Protein AF-A0A2E7RE00-F1 (afdb_monomer_lite)

pLDDT: mean 92.29, std 8.69, range [49.5, 96.81]

Structure (mmCIF, N/CA/C/O backbone):
data_AF-A0A2E7RE00-F1
#
_entry.id   AF-A0A2E7RE00-F1
#
loop_
_atom_site.group_PDB
_atom_site.id
_atom_site.type_symbol
_atom_site.label_atom_id
_atom_site.label_alt_id
_atom_site.label_comp_id
_atom_site.label_asym_id
_atom_site.label_entity_id
_atom_site.label_seq_id
_atom_site.pdbx_PDB_ins_code
_atom_site.Cartn_x
_atom_site.Cartn_y
_atom_site.Cartn_z
_atom_site.occupancy
_atom_site.B_iso_or_equiv
_atom_site.auth_seq_id
_atom_site.auth_comp_id
_atom_site.auth_asym_id
_atom_site.auth_atom_id
_atom_site.pdbx_PDB_model_num
ATOM 1 N N . MET A 1 1 ? 27.856 -28.278 -19.677 1.00 49.50 1 MET A N 1
ATOM 2 C CA . MET A 1 1 ? 26.914 -27.646 -18.726 1.00 49.50 1 MET A CA 1
ATOM 3 C C . MET A 1 1 ? 25.500 -27.928 -19.212 1.00 49.50 1 MET A C 1
ATOM 5 O O . MET A 1 1 ? 25.173 -27.537 -20.322 1.00 49.50 1 MET A O 1
ATOM 9 N N . SER A 1 2 ? 24.709 -28.702 -18.464 1.00 54.88 2 SER A N 1
ATOM 10 C CA . SER A 1 2 ? 23.337 -29.060 -18.858 1.00 54.88 2 SER A CA 1
ATOM 11 C C . SER A 1 2 ? 22.413 -27.856 -18.640 1.00 54.88 2 SER A C 1
ATOM 13 O O . SER A 1 2 ? 22.208 -27.441 -17.500 1.00 54.88 2 SER A O 1
ATOM 15 N N . ASN A 1 3 ? 21.910 -27.272 -19.731 1.00 66.06 3 ASN A N 1
ATOM 16 C CA . ASN A 1 3 ? 20.964 -26.157 -19.714 1.00 66.06 3 ASN A CA 1
ATOM 17 C C . ASN A 1 3 ? 19.561 -26.679 -19.359 1.00 66.06 3 ASN A C 1
ATOM 19 O O . ASN A 1 3 ? 18.759 -26.993 -20.237 1.00 66.06 3 ASN A O 1
ATOM 23 N N . ARG A 1 4 ? 19.285 -26.845 -18.062 1.00 71.00 4 ARG A N 1
ATOM 24 C CA . ARG A 1 4 ? 17.935 -27.152 -17.570 1.00 71.00 4 ARG A CA 1
ATOM 25 C C . ARG A 1 4 ? 17.140 -25.852 -17.474 1.00 71.00 4 ARG A C 1
ATOM 27 O O . ARG A 1 4 ? 17.518 -24.965 -16.717 1.00 71.00 4 ARG A O 1
ATOM 34 N N . GLY A 1 5 ? 16.046 -25.754 -18.229 1.00 81.00 5 GLY A N 1
ATOM 35 C CA . GLY A 1 5 ? 15.149 -24.599 -18.180 1.00 81.00 5 GLY A CA 1
ATOM 36 C C . GLY A 1 5 ? 14.591 -24.375 -16.771 1.00 81.00 5 GLY A C 1
ATOM 37 O O . GLY A 1 5 ? 14.121 -25.315 -16.131 1.00 81.00 5 GLY A O 1
ATOM 38 N N . TYR A 1 6 ? 14.649 -23.130 -16.294 1.00 86.56 6 TYR A N 1
ATOM 39 C CA . TYR A 1 6 ? 14.172 -22.720 -14.973 1.00 86.56 6 TYR A CA 1
ATOM 40 C C . TYR A 1 6 ? 12.960 -21.794 -15.111 1.00 86.56 6 TYR A C 1
ATOM 42 O O . TYR A 1 6 ? 13.048 -20.718 -15.708 1.00 86.56 6 TYR A O 1
ATOM 50 N N . ARG A 1 7 ? 11.815 -22.211 -14.559 1.00 90.88 7 ARG A N 1
ATOM 51 C CA . ARG A 1 7 ? 10.580 -21.420 -14.582 1.00 90.88 7 ARG A CA 1
ATOM 52 C C . ARG A 1 7 ? 10.541 -20.491 -13.373 1.00 90.88 7 ARG A C 1
ATOM 54 O O . ARG A 1 7 ? 10.578 -20.957 -12.240 1.00 90.88 7 ARG A O 1
ATOM 61 N N . HIS A 1 8 ? 10.404 -19.197 -13.628 1.00 92.38 8 HIS A N 1
ATOM 62 C CA . HIS A 1 8 ? 10.245 -18.163 -12.610 1.00 92.38 8 HIS A CA 1
ATOM 63 C C . HIS A 1 8 ? 9.210 -17.130 -13.061 1.00 92.38 8 HIS A C 1
ATOM 65 O O . HIS A 1 8 ? 8.811 -17.116 -14.226 1.00 92.38 8 HIS A O 1
ATOM 71 N N . SER A 1 9 ? 8.753 -16.295 -12.129 1.00 93.56 9 SER A N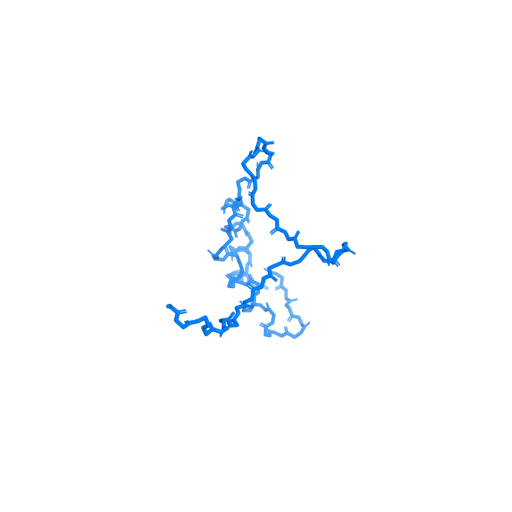 1
ATOM 72 C CA . SER A 1 9 ? 7.849 -15.184 -12.433 1.00 93.56 9 SER A CA 1
ATOM 73 C C . SER A 1 9 ? 8.654 -13.964 -12.879 1.00 93.56 9 SER A C 1
ATOM 75 O O . SER A 1 9 ? 9.611 -13.591 -12.202 1.00 93.56 9 SER A O 1
ATOM 77 N N . VAL A 1 10 ? 8.256 -13.347 -13.992 1.00 94.06 10 VAL A N 1
ATOM 78 C CA . VAL A 1 10 ? 8.826 -12.090 -14.500 1.00 94.06 10 VAL A CA 1
ATOM 79 C C . VAL A 1 10 ? 7.748 -11.009 -14.401 1.00 94.06 10 VAL A C 1
ATOM 81 O O . VAL A 1 10 ? 6.623 -11.259 -14.840 1.00 94.06 10 VAL A O 1
ATOM 84 N N . PRO A 1 11 ? 8.037 -9.830 -13.823 1.00 94.12 11 PRO A N 1
ATOM 85 C CA . PRO A 1 11 ? 7.069 -8.743 -13.747 1.00 94.12 11 PRO A CA 1
ATOM 86 C C . PRO A 1 11 ? 6.871 -8.077 -15.115 1.00 94.12 11 PRO A C 1
ATOM 88 O O . PRO A 1 11 ? 7.828 -7.805 -15.841 1.00 94.12 11 PRO A O 1
ATOM 91 N N . PHE A 1 12 ? 5.617 -7.765 -15.441 1.00 95.69 12 PHE A N 1
ATOM 92 C CA . PHE A 1 12 ? 5.233 -7.046 -16.656 1.00 95.69 12 PHE A CA 1
ATOM 93 C C . PHE A 1 12 ? 4.438 -5.793 -16.300 1.00 95.69 12 PHE A C 1
ATOM 95 O O . PHE A 1 12 ? 3.666 -5.783 -15.340 1.00 95.69 12 PHE A O 1
ATOM 102 N N . SER A 1 13 ? 4.602 -4.743 -17.102 1.00 95.62 13 SER A N 1
ATOM 103 C CA . SER A 1 13 ? 3.785 -3.535 -17.018 1.00 95.62 13 SER A CA 1
ATOM 104 C C . SER A 1 13 ? 2.318 -3.901 -17.215 1.00 95.62 13 SER A C 1
ATOM 106 O O . SER A 1 13 ? 1.976 -4.552 -18.202 1.00 95.62 13 SER A O 1
ATOM 108 N N . ASP A 1 14 ? 1.433 -3.456 -16.323 1.00 95.25 14 ASP A N 1
ATOM 109 C CA . ASP A 1 14 ? 0.019 -3.809 -16.441 1.00 95.25 14 ASP A CA 1
ATOM 110 C C . ASP A 1 14 ? -0.624 -3.231 -17.712 1.00 95.25 14 ASP A C 1
ATOM 112 O O . ASP A 1 14 ? -1.379 -3.916 -18.395 1.00 95.25 14 ASP A O 1
ATOM 116 N N . ARG A 1 15 ? -0.274 -2.004 -18.105 1.00 95.38 15 ARG A N 1
ATOM 117 C CA . ARG A 1 15 ? -0.843 -1.387 -19.312 1.00 95.38 15 ARG A CA 1
ATOM 118 C C . ARG A 1 15 ? -0.157 -1.861 -20.590 1.00 95.38 15 ARG A C 1
ATOM 120 O O . ARG A 1 15 ? -0.830 -2.211 -21.552 1.00 95.38 15 ARG A O 1
ATOM 127 N N . GLY A 1 16 ? 1.175 -1.821 -20.612 1.00 94.81 16 GLY A N 1
ATOM 128 C CA . GLY A 1 16 ? 1.954 -2.085 -21.825 1.00 94.81 16 GLY A CA 1
ATOM 129 C C . GLY A 1 16 ? 2.225 -3.564 -22.082 1.00 94.81 16 GLY A C 1
ATOM 130 O O . GLY A 1 16 ? 2.614 -3.916 -23.188 1.00 94.81 16 GLY A O 1
ATOM 131 N N . LYS A 1 17 ? 2.055 -4.423 -21.066 1.00 94.06 17 LYS A N 1
ATOM 132 C CA . LYS A 1 17 ? 2.386 -5.859 -21.095 1.00 94.06 17 LYS A CA 1
ATOM 133 C C . LYS A 1 17 ? 3.824 -6.155 -21.555 1.00 94.06 17 LYS A C 1
ATOM 135 O O . LYS A 1 17 ? 4.115 -7.246 -22.032 1.00 94.06 17 LYS A O 1
ATOM 140 N N . VAL A 1 18 ? 4.728 -5.193 -21.368 1.00 96.31 18 VAL A N 1
ATOM 141 C CA . VAL A 1 18 ? 6.175 -5.323 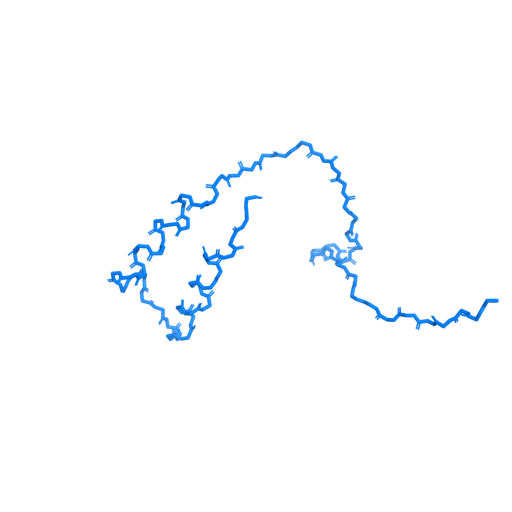-21.597 1.00 96.31 18 VAL A CA 1
ATOM 142 C C . VAL A 1 18 ? 6.897 -5.670 -20.288 1.00 96.31 18 VAL A C 1
ATOM 144 O O . VAL A 1 18 ? 6.404 -5.267 -19.227 1.00 96.31 18 VAL A O 1
ATOM 147 N N . PRO A 1 19 ? 8.023 -6.411 -20.324 1.00 95.50 19 PRO A N 1
ATOM 148 C CA . PRO A 1 19 ? 8.811 -6.712 -19.127 1.00 95.50 19 PRO A CA 1
ATOM 149 C C . PRO A 1 19 ? 9.249 -5.439 -18.392 1.00 95.50 19 PRO A C 1
ATOM 151 O O . PRO A 1 19 ? 9.595 -4.444 -19.027 1.00 95.50 19 PRO A O 1
ATOM 154 N N . VAL A 1 20 ? 9.223 -5.466 -17.057 1.00 94.75 20 VAL A N 1
ATOM 155 C CA . VAL A 1 20 ? 9.712 -4.359 -16.218 1.00 94.75 20 VAL A CA 1
ATOM 156 C C . VAL A 1 20 ? 11.170 -4.597 -15.846 1.00 94.75 20 VAL A C 1
ATOM 158 O O . VAL A 1 20 ? 11.503 -5.636 -15.278 1.00 94.75 20 VAL A O 1
ATOM 161 N N . GLU A 1 21 ? 12.018 -3.603 -16.105 1.00 94.44 21 GLU A N 1
ATOM 162 C CA . GLU A 1 21 ? 13.436 -3.613 -15.742 1.00 94.44 21 GLU A CA 1
ATOM 163 C C . GLU A 1 21 ? 13.709 -2.595 -14.619 1.00 94.44 21 GLU A C 1
ATOM 165 O O . GLU A 1 21 ? 13.326 -1.429 -14.748 1.00 94.44 21 GLU A O 1
ATOM 170 N N . PRO A 1 22 ? 14.345 -2.996 -13.503 1.00 91.88 22 PRO A N 1
ATOM 171 C CA . PRO A 1 22 ? 14.709 -2.065 -12.439 1.00 91.88 22 PRO A CA 1
ATOM 172 C C . PRO A 1 22 ? 15.824 -1.111 -12.883 1.00 91.88 22 PRO A C 1
ATOM 174 O O . PRO A 1 22 ? 16.899 -1.550 -13.288 1.00 91.88 22 PRO A O 1
ATOM 177 N N . LEU A 1 23 ? 15.596 0.194 -12.730 1.00 94.06 23 LEU A N 1
ATOM 178 C CA . LEU A 1 23 ? 16.590 1.240 -12.964 1.00 94.06 23 LEU A CA 1
ATOM 179 C C . LEU A 1 23 ? 16.572 2.236 -11.801 1.00 94.06 23 LEU A C 1
ATOM 181 O O . LEU A 1 23 ? 15.503 2.621 -11.330 1.00 94.06 23 LEU A O 1
ATOM 185 N N . LEU A 1 24 ? 17.749 2.668 -11.343 1.00 93.75 24 LEU A N 1
ATOM 186 C CA . LEU A 1 24 ? 17.851 3.696 -10.310 1.00 93.75 24 LEU A CA 1
ATOM 187 C C . LEU A 1 24 ? 17.680 5.085 -10.935 1.00 93.75 24 LEU A C 1
ATOM 189 O O . LEU A 1 24 ? 18.463 5.487 -11.795 1.00 93.75 24 LEU A O 1
ATOM 193 N N . SER A 1 25 ? 16.684 5.829 -10.466 1.00 94.69 25 SER A N 1
ATOM 194 C CA . SER A 1 25 ? 16.416 7.204 -10.884 1.00 94.69 25 SER A CA 1
ATOM 195 C C . SER A 1 25 ? 15.969 8.055 -9.701 1.00 94.69 25 SER A C 1
ATOM 197 O O . SER A 1 25 ? 15.435 7.548 -8.716 1.00 94.69 25 SER A O 1
ATOM 199 N N . THR A 1 26 ? 16.148 9.369 -9.803 1.00 96.31 26 THR A N 1
ATOM 200 C CA . THR A 1 26 ? 15.579 10.309 -8.834 1.00 96.31 26 THR A CA 1
ATOM 201 C C . THR A 1 26 ? 14.067 10.366 -9.005 1.00 96.31 26 THR A C 1
ATOM 203 O O . THR A 1 26 ? 13.584 10.716 -10.081 1.00 96.31 26 THR A O 1
ATOM 206 N N . GLN A 1 27 ? 13.333 10.047 -7.945 1.00 96.31 27 GLN A N 1
ATOM 207 C CA . GLN A 1 27 ? 11.876 10.048 -7.924 1.00 96.31 27 GLN A CA 1
ATOM 208 C C . GLN A 1 27 ? 11.387 10.736 -6.648 1.00 96.31 27 GLN A C 1
ATOM 210 O O . GLN A 1 27 ? 12.085 10.777 -5.635 1.00 96.31 27 GLN A O 1
ATOM 215 N N . TRP A 1 28 ? 10.188 11.306 -6.716 1.00 96.62 28 TRP A N 1
ATOM 216 C CA . TRP A 1 28 ? 9.514 11.860 -5.549 1.00 96.62 28 TRP A CA 1
ATOM 217 C C . TRP A 1 28 ? 8.800 10.750 -4.787 1.00 96.62 28 TRP A C 1
ATOM 219 O O . TRP A 1 28 ? 7.994 10.029 -5.376 1.00 96.62 28 TRP A O 1
ATOM 229 N N . PHE A 1 29 ? 9.072 10.663 -3.488 1.00 95.00 29 PHE A N 1
ATOM 230 C CA . PHE A 1 29 ? 8.463 9.702 -2.574 1.00 95.00 29 PHE A CA 1
ATOM 231 C C . PHE A 1 29 ? 7.676 10.434 -1.486 1.00 95.00 29 PHE A C 1
ATOM 233 O O . PHE A 1 29 ? 7.997 11.570 -1.124 1.00 95.00 29 PHE A O 1
ATOM 240 N N . VAL A 1 30 ? 6.634 9.787 -0.967 1.00 94.81 30 VAL A N 1
ATOM 241 C CA . VAL A 1 30 ? 5.815 10.306 0.135 1.00 94.81 30 VAL A CA 1
ATOM 242 C C . VAL A 1 30 ? 6.032 9.413 1.344 1.00 94.81 30 VAL A C 1
ATOM 244 O O . VAL A 1 30 ? 5.860 8.205 1.255 1.00 94.81 30 VAL A O 1
ATOM 247 N N . ARG A 1 31 ? 6.352 10.003 2.500 1.00 95.06 31 ARG A N 1
ATOM 248 C CA . ARG A 1 31 ? 6.542 9.250 3.745 1.00 95.06 31 ARG A CA 1
ATOM 249 C C . ARG A 1 31 ? 5.218 8.642 4.221 1.00 95.06 31 ARG A C 1
ATOM 251 O O . ARG A 1 31 ? 4.427 9.313 4.889 1.00 95.06 31 ARG A O 1
ATOM 258 N N . MET A 1 32 ? 5.002 7.368 3.900 1.00 96.50 32 MET A N 1
ATOM 259 C CA . MET A 1 32 ? 3.722 6.694 4.129 1.00 96.50 32 MET A CA 1
ATOM 260 C C . MET A 1 32 ? 3.437 6.361 5.595 1.00 96.50 32 MET A C 1
ATOM 262 O O . MET A 1 32 ? 2.272 6.369 5.981 1.00 96.50 32 MET A O 1
ATOM 266 N N . GLU A 1 33 ? 4.455 6.154 6.435 1.00 94.00 33 GLU A N 1
ATOM 267 C CA . GLU A 1 33 ? 4.269 5.695 7.825 1.00 94.00 33 GLU A CA 1
ATOM 268 C C . GLU A 1 33 ? 3.309 6.582 8.637 1.00 94.00 33 GLU A C 1
ATOM 270 O O . GLU A 1 33 ? 2.407 6.090 9.313 1.00 94.00 33 GLU A O 1
ATOM 275 N N . SER A 1 34 ? 3.434 7.910 8.531 1.00 94.62 34 SER A N 1
ATOM 276 C CA . SER A 1 34 ? 2.548 8.834 9.253 1.00 94.62 34 SER A CA 1
ATOM 277 C C . SER A 1 34 ? 1.094 8.771 8.772 1.00 94.62 34 SER A C 1
ATOM 279 O O . SER A 1 34 ? 0.167 8.914 9.572 1.00 94.62 34 SER A O 1
ATOM 281 N N . LEU A 1 35 ? 0.887 8.536 7.474 1.00 95.50 35 LEU A N 1
ATOM 282 C CA . LEU A 1 35 ? -0.447 8.406 6.890 1.00 95.50 35 LEU A CA 1
ATOM 283 C C . LEU A 1 35 ? -1.067 7.065 7.288 1.00 95.50 35 LEU A C 1
ATOM 285 O O . LEU A 1 35 ? -2.201 7.021 7.760 1.00 95.50 35 LEU A O 1
ATOM 289 N N . ALA A 1 36 ? -0.288 5.988 7.184 1.00 96.38 36 ALA A N 1
ATOM 290 C CA . ALA A 1 36 ? -0.720 4.651 7.553 1.00 96.38 36 ALA A CA 1
ATOM 291 C C . ALA A 1 36 ? -1.085 4.558 9.035 1.00 96.38 36 ALA A C 1
ATOM 293 O O . ALA A 1 36 ? -2.126 3.995 9.366 1.00 96.38 36 ALA A O 1
ATOM 294 N N . LYS A 1 37 ? -0.296 5.179 9.923 1.00 95.31 37 LYS A N 1
ATOM 295 C CA . LYS A 1 37 ? -0.625 5.272 11.349 1.00 95.31 37 LYS A CA 1
ATOM 296 C C . LYS A 1 37 ? -1.994 5.911 11.574 1.00 95.31 37 LYS A C 1
ATOM 298 O O . LYS A 1 37 ? -2.828 5.306 12.230 1.00 95.31 37 LYS A O 1
ATOM 303 N N . THR A 1 38 ? -2.245 7.069 10.964 1.00 95.81 38 THR A N 1
ATOM 304 C CA . THR A 1 38 ? -3.540 7.761 11.083 1.00 95.81 38 THR A CA 1
ATOM 305 C C . THR A 1 38 ? -4.695 6.844 10.673 1.00 95.81 38 THR A C 1
ATOM 307 O O . THR A 1 38 ? -5.692 6.732 11.379 1.00 95.81 38 THR A O 1
ATOM 310 N N . CYS A 1 39 ? -4.551 6.125 9.559 1.00 96.19 39 CYS A N 1
ATOM 311 C CA . CYS A 1 39 ? -5.563 5.176 9.110 1.00 96.19 39 CYS A CA 1
ATOM 312 C C . CYS A 1 39 ? -5.754 3.990 10.069 1.00 96.19 39 CYS A C 1
ATOM 314 O O . CYS A 1 39 ? -6.892 3.575 10.279 1.00 96.19 39 CYS A O 1
ATOM 316 N N . ARG A 1 40 ? -4.675 3.449 10.651 1.00 95.69 40 ARG A N 1
ATOM 317 C CA . ARG A 1 40 ? -4.746 2.364 11.646 1.00 95.69 40 ARG A CA 1
ATOM 318 C C . ARG A 1 40 ? -5.471 2.820 12.913 1.00 95.69 40 ARG A C 1
ATOM 320 O O . ARG A 1 40 ? -6.366 2.112 13.359 1.00 95.69 40 ARG A O 1
ATOM 327 N N . ASP A 1 41 ? -5.168 4.016 13.410 1.00 96.19 41 ASP A N 1
ATOM 328 C CA . ASP A 1 41 ? -5.820 4.587 14.594 1.00 96.19 41 ASP A CA 1
ATOM 329 C C . ASP A 1 41 ? -7.345 4.716 14.367 1.00 96.19 41 ASP A C 1
ATOM 331 O O . ASP A 1 41 ? -8.149 4.380 15.234 1.00 96.19 41 ASP A O 1
ATOM 335 N N . HIS A 1 42 ? -7.779 5.119 13.165 1.00 96.56 42 HIS A N 1
ATOM 336 C CA . HIS A 1 42 ? -9.206 5.147 12.817 1.00 96.56 42 HIS A CA 1
ATOM 337 C C . HIS A 1 42 ? -9.846 3.750 12.747 1.00 96.56 42 HIS A C 1
ATOM 339 O O . HIS A 1 42 ? -10.990 3.589 13.184 1.00 96.56 42 HIS A O 1
ATOM 345 N N . LEU A 1 43 ? -9.123 2.737 12.251 1.00 95.19 43 LEU A N 1
ATOM 346 C CA . LEU A 1 43 ? -9.621 1.357 12.230 1.00 95.19 43 LEU A CA 1
ATOM 347 C C . LEU A 1 43 ? -9.882 0.826 13.639 1.00 95.19 43 LEU A C 1
ATOM 349 O O . LEU A 1 43 ? -10.881 0.140 13.848 1.00 95.19 43 LEU A O 1
ATOM 353 N N . GLU A 1 44 ? -9.030 1.167 14.608 1.00 92.75 44 GLU A N 1
ATOM 354 C CA . GLU A 1 44 ? -9.226 0.802 16.018 1.00 92.75 44 GLU A CA 1
ATOM 355 C C . GLU A 1 44 ? -10.489 1.443 16.611 1.00 92.75 44 GLU A C 1
ATOM 357 O O . GLU A 1 44 ? -11.161 0.842 17.449 1.00 92.75 44 GLU A O 1
ATOM 362 N N . LEU A 1 45 ? -10.873 2.620 16.111 1.00 95.94 45 LEU A N 1
ATOM 363 C CA . LEU A 1 45 ? -12.141 3.282 16.432 1.00 95.94 45 LEU A CA 1
ATOM 364 C C . LEU A 1 45 ? -13.346 2.695 15.665 1.00 95.94 45 LEU A C 1
ATOM 366 O O . LEU A 1 45 ? -14.460 3.208 15.775 1.00 95.94 45 LEU A O 1
ATOM 370 N N . GLY A 1 46 ? -13.150 1.630 14.882 1.00 93.19 46 GLY A N 1
ATOM 371 C CA . GLY A 1 46 ? -14.195 0.977 14.093 1.00 93.19 46 GLY A CA 1
ATOM 372 C C . GLY A 1 46 ? -14.572 1.729 12.814 1.00 93.19 46 GLY A C 1
ATOM 373 O O . GLY A 1 46 ? -15.683 1.552 12.302 1.00 93.19 46 GLY A O 1
ATOM 374 N N . GLN A 1 47 ? -13.686 2.591 12.300 1.00 93.19 47 GLN A N 1
ATOM 375 C CA . GLN A 1 47 ? -13.920 3.361 11.079 1.00 93.19 47 GLN A CA 1
ATOM 376 C C . GLN A 1 47 ? -12.773 3.222 10.061 1.00 93.19 47 GLN A C 1
ATOM 378 O O . GLN A 1 47 ? -11.605 3.318 10.420 1.00 93.19 47 GLN A O 1
ATOM 383 N N . PRO A 1 48 ? -13.073 3.072 8.759 1.00 94.12 48 PRO A N 1
ATOM 384 C CA . PRO A 1 48 ? -14.402 2.956 8.161 1.00 94.12 48 PRO A CA 1
ATOM 385 C C . PRO A 1 48 ? -15.004 1.550 8.338 1.00 94.12 48 PRO A C 1
ATOM 387 O O . PRO A 1 48 ? -14.303 0.580 8.611 1.00 94.12 48 PRO A O 1
ATOM 390 N N . HIS A 1 49 ? -16.320 1.434 8.157 1.00 94.88 49 HIS A N 1
ATOM 391 C CA . HIS A 1 49 ? -16.993 0.135 8.114 1.00 94.88 49 HIS A CA 1
ATOM 392 C C . HIS A 1 49 ? -16.845 -0.501 6.728 1.00 94.88 49 HIS A C 1
ATOM 394 O O . HIS A 1 49 ? -17.308 0.050 5.729 1.00 94.88 49 HIS A O 1
ATOM 400 N N . PHE A 1 50 ? -16.236 -1.685 6.674 1.00 96.06 50 PHE A N 1
ATOM 401 C CA . PHE A 1 50 ? -16.044 -2.433 5.433 1.00 96.06 50 PHE A CA 1
ATOM 402 C C . PHE A 1 50 ? -17.165 -3.444 5.198 1.00 96.06 50 PHE A C 1
ATOM 404 O O . PHE A 1 50 ? -17.535 -4.211 6.090 1.00 96.06 50 PHE A O 1
ATOM 411 N N . VAL A 1 51 ? -17.656 -3.498 3.958 1.00 95.94 51 VAL A N 1
ATOM 412 C CA . VAL A 1 51 ? -18.627 -4.500 3.508 1.00 95.94 51 VAL A CA 1
ATOM 413 C C . VAL A 1 51 ? -18.101 -5.173 2.236 1.00 95.94 51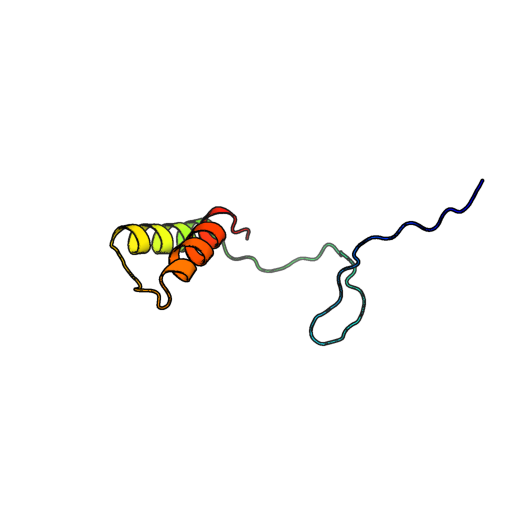 VAL A C 1
ATOM 415 O O . VAL A 1 51 ? -17.957 -4.493 1.221 1.00 95.94 51 VAL A O 1
ATOM 418 N N . PRO A 1 52 ? -17.846 -6.497 2.240 1.00 96.06 52 PRO A N 1
ATOM 419 C CA . PRO A 1 52 ? -17.833 -7.416 3.389 1.00 96.06 52 PRO A CA 1
ATOM 420 C C . PRO A 1 52 ? -16.755 -7.126 4.456 1.00 96.06 52 PRO A C 1
ATOM 422 O O . PRO A 1 52 ? -15.698 -6.578 4.155 1.00 96.06 52 PRO A O 1
ATOM 425 N N . LYS A 1 53 ? -16.980 -7.592 5.697 1.00 94.94 53 LYS A N 1
ATOM 426 C CA . LYS A 1 53 ? -16.083 -7.363 6.854 1.00 94.94 53 LYS A CA 1
ATOM 427 C C . LYS A 1 53 ? -14.659 -7.911 6.671 1.00 94.94 53 LYS A C 1
ATOM 429 O O . LYS A 1 53 ? -13.721 -7.407 7.279 1.00 94.94 53 LYS A O 1
ATOM 434 N N . CYS A 1 54 ? -14.460 -8.925 5.825 1.00 95.06 54 CYS A N 1
ATOM 435 C CA . CYS A 1 54 ? -13.129 -9.492 5.577 1.00 95.06 54 CYS A CA 1
ATOM 436 C C . CYS A 1 54 ? -12.131 -8.475 4.993 1.00 95.06 54 CYS A C 1
ATOM 438 O O . CYS A 1 54 ? -10.929 -8.613 5.223 1.00 95.06 54 CYS A O 1
ATOM 440 N N . TRP A 1 55 ? -12.612 -7.435 4.302 1.00 96.81 55 TRP A N 1
ATOM 441 C CA . TRP A 1 55 ? -11.764 -6.387 3.730 1.00 96.81 55 TRP A CA 1
ATOM 442 C C . TRP A 1 55 ? -11.062 -5.531 4.778 1.00 96.81 55 TRP A C 1
ATOM 444 O O . TRP A 1 55 ? -9.976 -5.031 4.505 1.00 96.81 55 TRP A O 1
ATOM 454 N N . GLU A 1 56 ? -11.611 -5.429 5.988 1.00 96.19 56 GLU A N 1
ATOM 455 C CA . GLU A 1 56 ? -10.963 -4.720 7.094 1.00 96.19 56 GLU A CA 1
ATOM 456 C C . GLU A 1 56 ? -9.602 -5.350 7.432 1.00 96.19 56 GLU A C 1
ATOM 458 O O . GLU A 1 56 ? -8.615 -4.643 7.624 1.00 96.19 56 GLU A O 1
ATOM 463 N N . LYS A 1 57 ? -9.515 -6.691 7.418 1.00 94.62 57 LYS A N 1
ATOM 464 C CA . LYS A 1 57 ? -8.245 -7.410 7.604 1.00 94.62 57 LYS A CA 1
ATOM 465 C C . LYS A 1 57 ? -7.272 -7.116 6.467 1.00 94.62 57 LYS A C 1
ATOM 467 O O . LYS A 1 57 ? -6.120 -6.814 6.738 1.00 94.62 57 LYS A O 1
ATOM 472 N N . VAL A 1 58 ? -7.731 -7.198 5.218 1.00 95.69 58 VAL A N 1
ATOM 473 C CA . VAL A 1 58 ? -6.882 -6.958 4.038 1.00 95.69 58 VAL A CA 1
ATOM 474 C C . VAL A 1 58 ? -6.304 -5.543 4.067 1.00 95.69 58 VAL A C 1
ATOM 476 O O . VAL A 1 58 ? -5.111 -5.357 3.851 1.00 95.69 58 VAL A O 1
ATOM 479 N N . TYR A 1 59 ? -7.141 -4.556 4.379 1.00 96.06 59 TYR A N 1
ATOM 480 C CA . TYR A 1 59 ? -6.731 -3.164 4.480 1.00 96.06 59 TYR A CA 1
ATOM 481 C C . TYR A 1 59 ? -5.751 -2.934 5.636 1.00 96.06 59 TYR A C 1
ATOM 483 O O . TYR A 1 59 ? -4.709 -2.316 5.436 1.00 96.06 59 TYR A O 1
ATOM 491 N N . ARG A 1 60 ? -6.033 -3.482 6.825 1.00 95.38 60 ARG A N 1
ATOM 492 C CA . ARG A 1 60 ? -5.116 -3.398 7.969 1.00 95.38 60 ARG A CA 1
ATOM 493 C C . ARG A 1 60 ? -3.754 -4.012 7.654 1.00 95.38 60 ARG A C 1
ATOM 495 O O . ARG A 1 60 ? -2.742 -3.383 7.941 1.00 95.38 60 ARG A O 1
ATOM 502 N N . ASP A 1 61 ? -3.730 -5.209 7.072 1.00 95.50 61 ASP A N 1
ATOM 503 C CA . ASP A 1 61 ? -2.484 -5.905 6.743 1.00 95.50 61 ASP A CA 1
ATOM 504 C C . ASP A 1 61 ? -1.662 -5.078 5.730 1.00 95.50 61 ASP A C 1
ATOM 506 O O . ASP A 1 61 ? -0.456 -4.915 5.893 1.00 95.50 61 ASP A O 1
ATOM 510 N N . TRP A 1 62 ? -2.319 -4.445 4.749 1.00 95.31 62 TRP A N 1
ATOM 511 C CA . TRP A 1 62 ? -1.659 -3.536 3.804 1.00 95.31 62 TRP A CA 1
ATOM 512 C C . TRP A 1 62 ? -1.052 -2.292 4.475 1.00 95.31 62 TRP A C 1
ATOM 514 O O . TRP A 1 62 ? 0.056 -1.891 4.127 1.00 95.31 62 TRP A O 1
ATOM 524 N N . LEU A 1 63 ? -1.733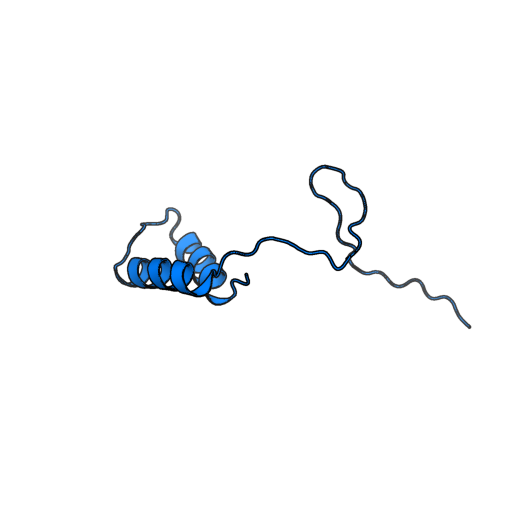 -1.699 5.464 1.00 95.75 63 LEU A N 1
ATOM 525 C CA . LEU A 1 63 ? -1.215 -0.551 6.224 1.00 95.75 63 LEU A CA 1
ATOM 526 C C . LEU A 1 63 ? -0.030 -0.897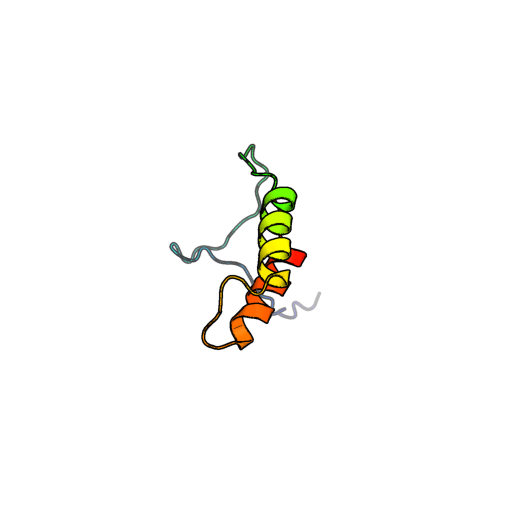 7.141 1.00 95.75 63 LEU A C 1
ATOM 528 O O . LEU A 1 63 ? 0.661 0.012 7.602 1.00 95.75 63 LEU A O 1
ATOM 532 N N . ILE A 1 64 ? 0.176 -2.172 7.481 1.00 93.44 64 ILE A N 1
ATOM 533 C CA . ILE A 1 64 ? 1.299 -2.617 8.322 1.00 93.44 64 ILE A CA 1
ATOM 534 C C . ILE A 1 64 ? 2.580 -2.747 7.490 1.00 93.44 64 ILE A C 1
ATOM 536 O O . ILE A 1 64 ? 3.639 -2.335 7.955 1.00 93.44 64 ILE A O 1
ATOM 540 N N . ASP A 1 65 ? 2.473 -3.246 6.257 1.00 91.75 65 ASP A N 1
ATOM 541 C CA . ASP A 1 65 ? 3.623 -3.567 5.396 1.00 91.75 65 ASP A CA 1
ATOM 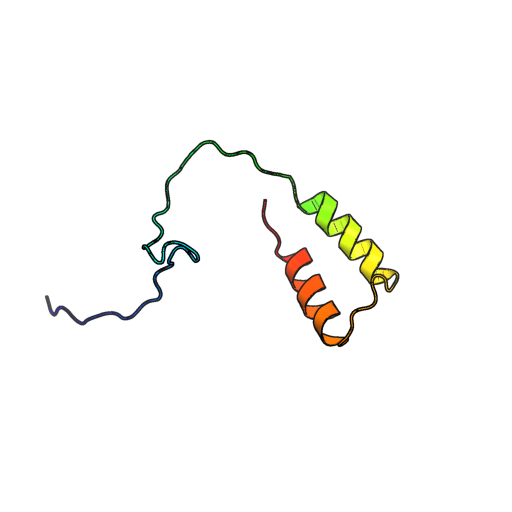542 C C . ASP A 1 65 ? 3.928 -2.503 4.321 1.00 91.75 65 ASP A C 1
ATOM 544 O O . ASP A 1 65 ? 4.721 -2.741 3.402 1.00 91.75 65 ASP A O 1
ATOM 548 N N . ILE A 1 66 ? 3.296 -1.328 4.400 1.00 92.50 66 ILE A N 1
ATOM 549 C CA . ILE A 1 66 ? 3.445 -0.271 3.396 1.00 92.50 66 ILE A CA 1
ATOM 550 C C . ILE A 1 66 ? 4.877 0.285 3.349 1.00 92.50 66 ILE A C 1
ATOM 552 O O . ILE A 1 66 ? 5.544 0.431 4.372 1.00 92.50 66 ILE A O 1
ATOM 556 N N . ARG A 1 67 ? 5.348 0.619 2.143 1.00 87.69 67 ARG A N 1
ATOM 557 C CA . ARG A 1 67 ? 6.661 1.233 1.898 1.00 87.69 67 ARG A CA 1
ATOM 558 C C . ARG A 1 67 ? 6.496 2.507 1.083 1.00 87.69 67 ARG A C 1
ATOM 560 O O . ARG A 1 67 ? 5.583 2.577 0.257 1.00 87.69 67 ARG A O 1
ATOM 567 N N . ASP A 1 68 ? 7.341 3.490 1.373 1.00 84.44 68 ASP A N 1
ATOM 568 C CA . ASP A 1 68 ? 7.463 4.739 0.626 1.00 84.44 68 ASP A CA 1
ATOM 569 C C . ASP A 1 68 ? 8.199 4.554 -0.703 1.00 84.44 68 ASP A C 1
ATOM 571 O O . ASP A 1 68 ? 9.140 3.730 -0.792 1.00 84.44 68 ASP A O 1
#

Sequence (68 aa):
MSNRGYRHSVPFSDRGKVPVEPLLSTQWFVRMESLAKTCRDHLELGQPHFVPKCWEKVYRDWLIDIRD

Radius of gyration: 18.98 Å; chains: 1; bounding box: 46×41×38 Å

Foldseek 3Di:
DDPDDDDDDFDADPVPRHTDDDDDDDDDDDPLLVVLVVVVVVVVVVPPPDVVNVVSVVSNVCSVPDDD

Secondary structure (DSSP, 8-state):
-----------B-TTT-PBP-----------HHHHHHHHHHHHHTT-SPPSSTHHHHHHHHHHHS---